Protein AF-A0A938KL10-F1 (afdb_monomer)

Structure (mmCIF, N/CA/C/O backbone):
data_AF-A0A938KL10-F1
#
_entry.id   AF-A0A938KL10-F1
#
loop_
_atom_site.group_PDB
_atom_site.id
_atom_site.type_symbol
_atom_site.label_atom_id
_atom_site.label_alt_id
_atom_site.label_comp_id
_atom_site.label_asym_id
_atom_site.label_entity_id
_atom_site.label_seq_id
_atom_site.pdbx_PDB_ins_code
_atom_site.Cartn_x
_atom_site.Cartn_y
_atom_site.Cartn_z
_atom_site.occupancy
_atom_site.B_iso_or_equiv
_atom_site.auth_seq_id
_atom_site.auth_comp_id
_atom_site.auth_asym_id
_atom_site.auth_atom_id
_atom_site.pdbx_PDB_model_num
ATOM 1 N N . MET A 1 1 ? -45.802 -63.416 85.167 1.00 43.47 1 MET A N 1
ATOM 2 C CA . MET A 1 1 ? -45.227 -63.939 83.904 1.00 43.47 1 MET A CA 1
ATOM 3 C C . MET A 1 1 ? -46.152 -63.474 82.789 1.00 43.47 1 MET A C 1
ATOM 5 O O . MET A 1 1 ? -47.327 -63.752 82.901 1.00 43.47 1 MET A O 1
ATOM 9 N N . HIS A 1 2 ? -45.787 -62.699 81.779 1.00 49.62 2 HIS A N 1
ATOM 10 C CA . HIS A 1 2 ? -44.492 -62.428 81.175 1.00 49.62 2 HIS A CA 1
ATOM 11 C C . HIS A 1 2 ? -44.527 -61.013 80.563 1.00 49.62 2 HIS A C 1
ATOM 13 O O . HIS A 1 2 ? -45.564 -60.567 80.080 1.00 49.62 2 HIS A O 1
ATOM 19 N N . LEU A 1 3 ? -43.387 -60.332 80.629 1.00 63.25 3 LEU A N 1
ATOM 20 C CA . LEU A 1 3 ? -43.075 -59.058 79.980 1.00 63.25 3 LEU A CA 1
ATOM 21 C C . LEU A 1 3 ? -42.880 -59.246 78.464 1.00 63.25 3 LEU A C 1
ATOM 23 O O . LEU A 1 3 ? -42.472 -60.334 78.055 1.00 63.25 3 LEU A O 1
ATOM 27 N N . SER A 1 4 ? -43.090 -58.162 77.702 1.00 51.94 4 SER A N 1
ATOM 28 C CA . SER A 1 4 ? -42.491 -57.777 76.397 1.00 51.94 4 SER A CA 1
ATOM 29 C C . SER A 1 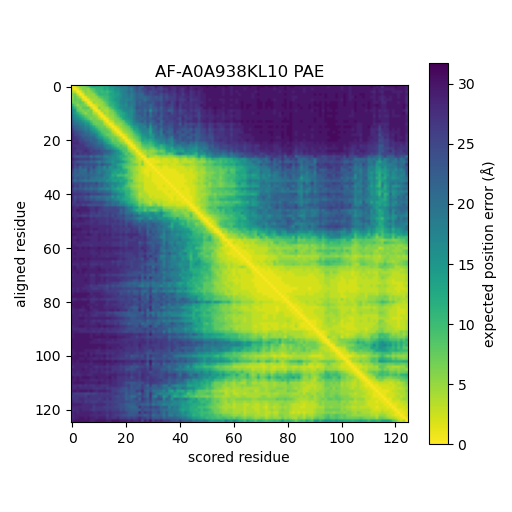4 ? -43.568 -57.253 75.449 1.00 51.94 4 SER A C 1
ATOM 31 O O . SER A 1 4 ? -44.638 -57.830 75.357 1.00 51.94 4 SER A O 1
ATOM 33 N N . SER A 1 5 ? -43.378 -56.217 74.644 1.00 58.19 5 SER A N 1
ATOM 34 C CA . SER A 1 5 ? -42.272 -55.289 74.435 1.00 58.19 5 SER A CA 1
ATOM 35 C C . SER A 1 5 ? -42.864 -54.168 73.584 1.00 58.19 5 SER A C 1
ATOM 37 O O . SER A 1 5 ? -43.534 -54.420 72.585 1.00 58.19 5 SER A O 1
ATOM 39 N N . SER A 1 6 ? -42.604 -52.934 73.984 1.00 67.00 6 SER A N 1
ATOM 40 C CA . SER A 1 6 ? -42.790 -51.720 73.198 1.00 67.00 6 SER A CA 1
ATOM 41 C C . SER A 1 6 ? -42.182 -51.854 71.798 1.00 67.00 6 SER A C 1
ATOM 43 O O . SER A 1 6 ? -40.989 -52.129 71.679 1.00 67.00 6 SER A O 1
ATOM 45 N N . PHE A 1 7 ? -42.966 -51.596 70.750 1.00 65.88 7 PHE A N 1
ATOM 46 C CA . PHE A 1 7 ? -42.429 -51.294 69.426 1.00 65.88 7 PHE A CA 1
ATOM 47 C C . PHE A 1 7 ? -42.886 -49.899 69.011 1.00 65.88 7 PHE A C 1
ATOM 49 O O . PHE A 1 7 ? -44.033 -49.657 68.636 1.00 65.88 7 PHE A O 1
ATOM 56 N N . THR A 1 8 ? -41.955 -48.966 69.165 1.00 72.06 8 THR A N 1
ATOM 57 C CA . THR A 1 8 ? -42.016 -47.597 68.687 1.00 72.06 8 THR A CA 1
ATOM 58 C C . THR A 1 8 ? -41.555 -47.579 67.232 1.00 72.06 8 THR A C 1
ATOM 60 O O . THR A 1 8 ? -40.484 -48.071 66.897 1.00 72.06 8 THR A O 1
ATOM 63 N N . ALA A 1 9 ? -42.341 -46.977 66.346 1.00 65.44 9 ALA A N 1
ATOM 64 C CA . ALA A 1 9 ? -41.861 -46.600 65.020 1.00 65.44 9 ALA A CA 1
ATOM 65 C C . ALA A 1 9 ? -42.518 -45.280 64.614 1.00 65.44 9 ALA A C 1
ATOM 67 O O . ALA A 1 9 ? -43.425 -45.214 63.785 1.00 65.44 9 ALA A O 1
ATOM 68 N N . ARG A 1 10 ? -42.062 -44.205 65.263 1.00 65.44 10 ARG A N 1
ATOM 69 C CA . ARG A 1 10 ? -42.354 -42.828 64.876 1.00 65.44 10 ARG A CA 1
ATOM 70 C C . ARG A 1 10 ? -41.565 -42.539 63.599 1.00 65.44 10 ARG A C 1
ATOM 72 O O . ARG A 1 10 ? -40.346 -42.400 63.627 1.00 65.44 10 ARG A O 1
ATOM 79 N N . LYS A 1 11 ? -42.255 -42.520 62.460 1.00 66.50 11 LYS A N 1
ATOM 80 C CA . LYS A 1 11 ? -41.675 -42.139 61.170 1.00 66.50 11 LYS A CA 1
ATOM 81 C C . LYS A 1 11 ? -41.620 -40.616 61.104 1.00 66.50 11 LYS A C 1
ATOM 83 O O . LYS A 1 11 ? -42.542 -39.974 60.608 1.00 66.50 11 LYS A O 1
ATOM 88 N N . ASP A 1 12 ? -40.544 -40.051 61.638 1.00 59.72 12 ASP A N 1
ATOM 89 C CA . ASP A 1 12 ? -40.250 -38.627 61.520 1.00 59.72 12 ASP A CA 1
ATOM 90 C C . ASP A 1 12 ? -39.911 -38.313 60.057 1.00 59.72 12 ASP A C 1
ATOM 92 O O . ASP A 1 12 ? -38.816 -38.567 59.552 1.00 59.72 12 ASP A O 1
ATOM 96 N N . GLY A 1 13 ? -40.907 -37.795 59.338 1.00 58.28 13 GLY A N 1
ATOM 97 C CA . GLY A 1 13 ? -40.749 -37.239 58.003 1.00 58.28 13 GLY A CA 1
ATOM 98 C C . GLY A 1 13 ? -39.915 -35.967 58.076 1.00 58.28 13 GLY A C 1
ATOM 99 O O . GLY A 1 13 ? -40.456 -34.871 58.202 1.00 58.28 13 GLY A O 1
ATOM 100 N N . ALA A 1 14 ? -38.593 -36.110 57.997 1.00 64.88 14 ALA A N 1
ATOM 101 C CA . ALA A 1 14 ? -37.675 -34.994 57.835 1.00 64.88 14 ALA A CA 1
ATOM 102 C C . ALA A 1 14 ? -37.979 -34.284 56.505 1.00 64.88 14 ALA A C 1
ATOM 104 O O . ALA A 1 14 ? -37.525 -34.680 55.429 1.00 64.88 14 ALA A O 1
ATOM 105 N N . GLY A 1 15 ? -38.798 -33.234 56.588 1.00 59.19 15 GLY A N 1
ATOM 106 C CA . GLY A 1 15 ? -39.113 -32.335 55.491 1.00 59.19 15 GLY A CA 1
ATOM 107 C C . GLY A 1 15 ? -37.828 -31.759 54.912 1.00 59.19 15 GLY A C 1
ATOM 108 O O . GLY A 1 15 ? -37.184 -30.889 55.499 1.00 59.19 15 GLY A O 1
ATOM 109 N N . ARG A 1 16 ? -37.446 -32.263 53.739 1.00 68.81 16 ARG A N 1
ATOM 110 C CA . ARG A 1 16 ? -36.323 -31.774 52.945 1.00 68.81 16 ARG A CA 1
ATOM 111 C C . ARG A 1 16 ? -36.644 -30.332 52.546 1.00 68.81 16 ARG A C 1
ATOM 113 O O . ARG A 1 16 ? -37.379 -30.106 51.588 1.00 68.81 16 ARG A O 1
ATOM 120 N N . ARG A 1 17 ? -36.140 -29.352 53.308 1.00 66.69 17 ARG A N 1
ATOM 121 C CA . ARG A 1 17 ? -36.265 -27.920 52.992 1.00 66.69 17 ARG A CA 1
ATOM 122 C C . ARG A 1 17 ? -35.663 -27.688 51.606 1.00 66.69 17 ARG A C 1
ATOM 124 O O . ARG A 1 17 ? -34.445 -27.590 51.459 1.00 66.69 17 ARG A O 1
ATOM 131 N N . ARG A 1 18 ? -36.507 -27.622 50.571 1.00 67.25 18 ARG A N 1
ATOM 132 C CA . ARG A 1 18 ? -36.115 -27.101 49.261 1.00 67.25 18 ARG A CA 1
ATOM 133 C C . ARG A 1 18 ? -35.705 -25.650 49.492 1.00 67.25 18 ARG A C 1
ATOM 135 O O . ARG A 1 18 ? -36.560 -24.797 49.697 1.00 67.25 18 ARG A O 1
ATOM 142 N N . ARG A 1 19 ? -34.399 -25.373 49.485 1.00 67.75 19 ARG A N 1
ATOM 143 C CA . ARG A 1 19 ? -33.895 -24.010 49.295 1.00 67.75 19 ARG A CA 1
ATOM 144 C C . ARG A 1 19 ? -34.416 -23.553 47.935 1.00 67.75 19 ARG A C 1
ATOM 146 O O . ARG A 1 19 ? -33.894 -23.975 46.904 1.00 67.75 19 ARG A O 1
ATOM 153 N N . SER A 1 20 ? -35.479 -22.756 47.933 1.00 62.12 20 SER A N 1
ATOM 154 C CA . SER A 1 20 ? -35.897 -22.007 46.757 1.00 62.12 20 SER A CA 1
ATOM 155 C C . SER A 1 20 ? -34.709 -21.144 46.354 1.00 62.12 20 SER A C 1
ATOM 157 O O . SER A 1 20 ? -34.304 -20.250 47.097 1.00 62.12 20 SER A O 1
ATOM 159 N N . ARG A 1 21 ? -34.099 -21.453 45.210 1.00 67.56 21 ARG A N 1
ATOM 160 C CA . ARG A 1 21 ? -33.152 -20.540 44.579 1.00 67.56 21 ARG A CA 1
ATOM 161 C C . ARG A 1 21 ? -33.952 -19.279 44.281 1.00 67.56 21 ARG A C 1
ATOM 163 O O . ARG A 1 21 ? -34.886 -19.323 43.486 1.00 67.56 21 ARG A O 1
ATOM 170 N N . LEU A 1 22 ? -33.658 -18.202 45.001 1.00 63.62 22 LEU A N 1
ATOM 171 C CA . LEU A 1 22 ? -34.198 -16.889 44.695 1.00 63.62 22 LEU A CA 1
ATOM 172 C C . LEU A 1 22 ? -33.657 -16.531 43.314 1.00 63.62 22 LEU A C 1
ATOM 174 O O . LEU A 1 22 ? -32.479 -16.209 43.172 1.00 63.62 22 LEU A O 1
ATOM 178 N N . HIS A 1 23 ? -34.497 -16.650 42.290 1.00 63.75 23 HIS A N 1
ATOM 179 C CA . HIS A 1 23 ? -34.225 -16.019 41.012 1.00 63.75 23 HIS A CA 1
ATOM 180 C C . HIS A 1 23 ? -34.298 -14.512 41.265 1.00 63.75 23 HIS A C 1
ATOM 182 O O . HIS A 1 23 ? -35.378 -13.929 41.319 1.00 63.75 23 HIS A O 1
ATOM 188 N N . ARG A 1 24 ? -33.141 -13.8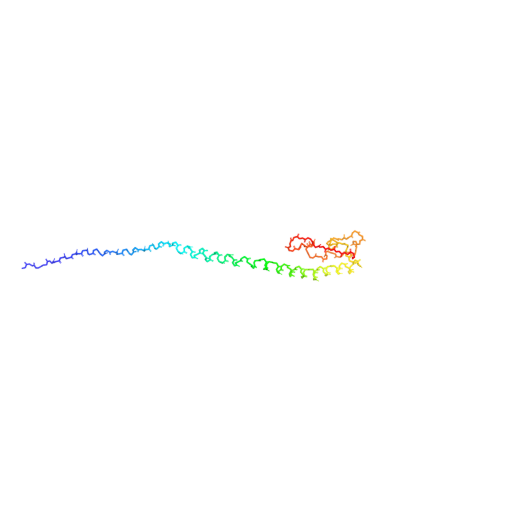99 41.524 1.00 70.69 24 ARG A N 1
ATOM 189 C CA . ARG A 1 24 ? -32.986 -12.447 41.485 1.00 70.69 24 ARG A CA 1
ATOM 190 C C . ARG A 1 24 ? -33.238 -12.038 40.035 1.00 70.69 24 ARG A C 1
ATOM 192 O O . ARG A 1 24 ? -32.437 -12.354 39.164 1.00 70.69 24 ARG A O 1
ATOM 199 N N . GLY A 1 25 ? -34.398 -11.440 39.778 1.00 72.75 25 GLY A N 1
ATOM 200 C CA . GLY A 1 25 ? -34.688 -10.811 38.495 1.00 72.75 25 GLY A CA 1
ATOM 201 C C . GLY A 1 25 ? -33.730 -9.646 38.256 1.00 72.75 25 GLY A C 1
ATOM 202 O O . GLY A 1 25 ? -33.325 -8.975 39.206 1.00 72.75 25 GLY A O 1
ATOM 203 N N . PHE A 1 26 ? -33.370 -9.438 36.991 1.00 74.38 26 PHE A N 1
ATOM 204 C CA . PHE A 1 26 ? -32.573 -8.298 36.550 1.00 74.38 26 PHE A CA 1
ATOM 205 C C . PHE A 1 26 ? -33.235 -6.989 36.979 1.00 74.38 26 PHE A C 1
ATOM 207 O O . PHE A 1 26 ? -34.441 -6.801 36.801 1.00 74.38 26 PHE A O 1
ATOM 214 N N . THR A 1 27 ? -32.445 -6.078 37.541 1.00 88.75 27 THR A N 1
ATOM 215 C CA . THR A 1 27 ? -32.927 -4.729 37.848 1.00 88.75 27 THR A CA 1
ATOM 216 C C . THR A 1 27 ? -32.792 -3.835 36.614 1.00 88.75 27 THR A C 1
ATOM 218 O O . THR A 1 27 ? -31.870 -3.999 35.816 1.00 88.75 27 THR A O 1
ATOM 221 N N . LEU A 1 28 ? -33.690 -2.856 36.449 1.00 90.88 28 LEU A N 1
ATOM 222 C CA . LEU A 1 28 ? -33.594 -1.867 35.361 1.00 90.88 28 LEU A CA 1
ATOM 223 C C . LEU A 1 28 ? -32.267 -1.097 35.402 1.00 90.88 28 LEU A C 1
ATOM 225 O O . LEU A 1 28 ? -31.701 -0.769 34.364 1.00 90.88 28 LEU A O 1
ATOM 229 N N . LEU A 1 29 ? -31.760 -0.849 36.612 1.00 92.00 29 LEU A N 1
ATOM 230 C CA . LEU A 1 29 ? -30.495 -0.161 36.847 1.00 92.00 29 LEU A CA 1
ATOM 231 C C . LEU A 1 29 ? -29.308 -0.945 36.267 1.00 92.00 29 LEU A C 1
ATOM 233 O O . LEU A 1 29 ? -28.387 -0.352 35.718 1.00 92.00 29 LEU A O 1
ATOM 237 N N . GLU A 1 30 ? -29.354 -2.273 36.323 1.00 89.69 30 GLU A N 1
ATOM 238 C CA . GLU A 1 30 ? -28.303 -3.153 35.806 1.00 89.69 30 GLU A CA 1
ATOM 239 C C . GLU A 1 30 ? -28.197 -3.063 34.280 1.00 89.69 30 GLU A C 1
ATOM 241 O O . GLU 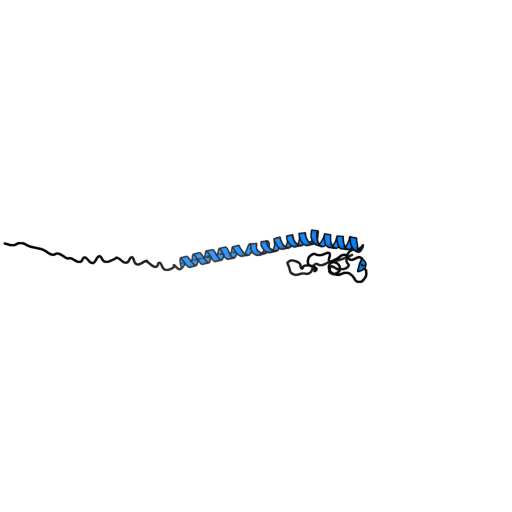A 1 30 ? -27.103 -2.924 33.740 1.00 89.69 30 GLU A O 1
ATOM 246 N N . ILE A 1 31 ? -29.337 -3.017 33.585 1.00 92.75 31 ILE A N 1
ATOM 247 C CA . ILE A 1 31 ? -29.369 -2.796 32.134 1.00 92.75 31 ILE A CA 1
ATOM 248 C C . ILE A 1 31 ? -28.974 -1.353 31.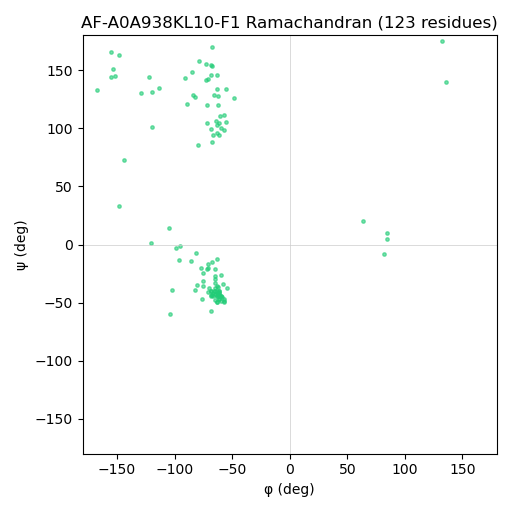781 1.00 92.75 31 ILE A C 1
ATOM 250 O O . ILE A 1 31 ? -28.253 -1.145 30.808 1.00 92.75 31 ILE A O 1
ATOM 254 N N . LEU A 1 32 ? -29.369 -0.359 32.585 1.00 94.62 32 LEU A N 1
ATOM 255 C CA . LEU A 1 32 ? -28.983 1.042 32.382 1.00 94.62 32 LEU A CA 1
ATOM 256 C C . LEU A 1 32 ? -27.456 1.220 32.422 1.00 94.62 32 LEU A C 1
ATOM 2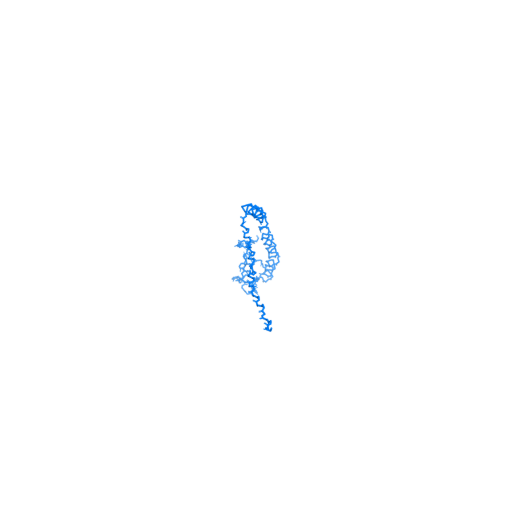58 O O . LEU A 1 32 ? -26.881 1.837 31.526 1.00 94.62 32 LEU A O 1
ATOM 262 N N . VAL A 1 33 ? -26.798 0.657 33.440 1.00 95.00 33 VAL A N 1
ATOM 263 C CA . VAL A 1 33 ? -25.338 0.737 33.589 1.00 95.00 33 VAL A CA 1
ATOM 264 C C . VAL A 1 33 ? -24.631 0.002 32.449 1.00 95.00 33 VAL A C 1
ATOM 266 O O . VAL A 1 33 ? -23.661 0.522 31.903 1.00 95.00 33 VAL A O 1
ATOM 269 N N . VAL A 1 34 ? -25.135 -1.162 32.028 1.00 95.44 34 VAL A N 1
ATOM 270 C CA . VAL A 1 34 ? -24.574 -1.906 30.888 1.00 95.44 34 VAL A CA 1
ATOM 271 C C . VAL A 1 34 ? -24.658 -1.093 29.594 1.00 95.44 34 VAL A C 1
ATOM 273 O O . VAL A 1 34 ? -23.657 -0.970 28.890 1.00 95.44 34 VAL A O 1
ATOM 276 N N . LEU A 1 35 ? -25.811 -0.486 29.296 1.00 95.56 35 LEU A N 1
ATOM 277 C CA . LEU A 1 35 ? -25.978 0.350 28.103 1.00 95.56 35 LEU A CA 1
ATOM 278 C C . LEU A 1 35 ? -25.099 1.606 28.149 1.00 95.56 35 LEU A C 1
ATOM 280 O O . LEU A 1 35 ? -24.534 1.985 27.124 1.00 95.56 35 LEU A O 1
ATOM 284 N N . ALA A 1 36 ? -24.926 2.212 29.326 1.00 96.19 36 ALA A N 1
ATOM 285 C CA . ALA A 1 36 ? -24.024 3.347 29.506 1.00 96.19 36 ALA A CA 1
ATOM 286 C C . ALA A 1 36 ? -22.558 2.969 29.216 1.00 96.19 36 ALA A C 1
ATOM 288 O O . ALA A 1 36 ? -21.869 3.693 28.496 1.00 96.19 36 ALA A O 1
ATOM 289 N N . ILE A 1 37 ? -22.092 1.816 29.716 1.00 96.00 37 ILE A N 1
ATOM 290 C CA . ILE A 1 37 ? -20.728 1.322 29.460 1.00 96.00 37 ILE A CA 1
ATOM 291 C C . ILE A 1 37 ? -20.549 0.970 27.978 1.00 96.00 37 ILE A C 1
ATOM 293 O O . ILE A 1 37 ? -19.548 1.362 27.381 1.00 96.00 37 ILE A O 1
ATOM 297 N N . ILE A 1 38 ? -21.516 0.283 27.359 1.00 95.56 38 ILE A N 1
ATOM 298 C CA . ILE A 1 38 ? -21.461 -0.052 25.926 1.00 95.56 38 ILE A CA 1
ATOM 299 C C . ILE A 1 38 ? -21.427 1.222 25.074 1.00 95.56 38 ILE A C 1
ATOM 301 O O . ILE A 1 38 ? -20.611 1.301 24.161 1.00 95.56 38 ILE A O 1
ATOM 305 N N . GLY A 1 39 ? -22.249 2.231 25.380 1.00 94.88 39 GLY A N 1
ATOM 306 C CA . GLY A 1 39 ? -22.256 3.508 24.659 1.00 94.88 39 GLY A CA 1
ATOM 307 C C . GLY A 1 39 ? -20.923 4.253 24.754 1.00 94.88 39 GLY A C 1
ATOM 308 O O . GLY A 1 39 ? -20.419 4.748 23.745 1.00 94.88 39 GLY A O 1
ATOM 309 N N . LEU A 1 40 ? -20.308 4.268 25.942 1.00 94.12 40 LEU A N 1
ATOM 310 C CA . LEU A 1 40 ? -18.982 4.853 26.149 1.00 94.12 40 LEU A CA 1
ATOM 311 C C . LEU A 1 40 ? -17.903 4.113 25.343 1.00 94.12 40 LEU A C 1
ATOM 313 O O . LEU A 1 40 ? -17.121 4.743 24.631 1.00 94.12 40 LEU A O 1
ATOM 317 N N . LEU A 1 41 ? -17.868 2.780 25.429 1.00 93.81 41 LEU A N 1
ATOM 318 C CA . LEU A 1 41 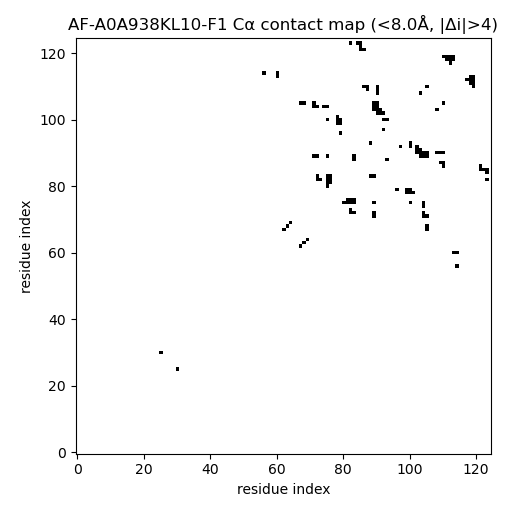? -16.884 1.961 24.717 1.00 93.81 41 LEU A CA 1
ATOM 319 C C . LEU A 1 41 ? -17.062 2.046 23.199 1.00 93.81 41 LEU A C 1
ATOM 321 O O . LEU A 1 41 ? -16.074 2.197 22.484 1.00 93.81 41 LEU A O 1
ATOM 325 N N . ALA A 1 42 ? -18.302 2.003 22.709 1.00 90.06 42 ALA A N 1
ATOM 326 C CA . ALA A 1 42 ? -18.613 2.148 21.290 1.00 90.06 42 ALA A CA 1
ATOM 327 C C . ALA A 1 42 ? -18.162 3.515 20.751 1.00 90.06 42 ALA A 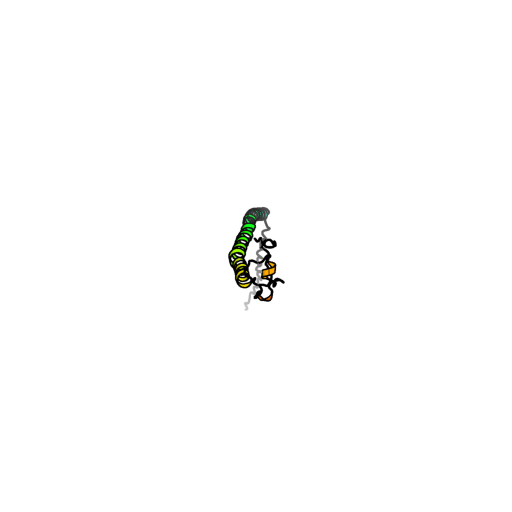C 1
ATOM 329 O O . ALA A 1 42 ? -17.582 3.576 19.668 1.00 90.06 42 ALA A O 1
ATOM 330 N N . GLY A 1 43 ? -18.347 4.592 21.525 1.00 88.88 43 GLY A N 1
ATOM 331 C CA . GLY A 1 43 ? -17.859 5.926 21.167 1.00 88.88 43 GLY A CA 1
ATOM 332 C C . GLY A 1 43 ? -16.331 6.010 21.056 1.00 88.88 43 GLY A C 1
ATOM 333 O O . GLY A 1 43 ? -15.815 6.683 20.166 1.00 88.88 43 GLY A O 1
ATOM 334 N N . LEU A 1 44 ? -15.594 5.296 21.912 1.00 87.69 44 LEU A N 1
ATOM 335 C CA . LEU A 1 44 ? -14.125 5.283 21.888 1.00 87.69 44 LEU A CA 1
ATOM 336 C C . LEU A 1 44 ? -13.547 4.345 20.813 1.00 87.69 44 LEU A C 1
ATOM 338 O O . LEU A 1 44 ? -12.520 4.665 20.207 1.00 87.69 44 LEU A O 1
ATOM 342 N N . ALA A 1 45 ? -14.202 3.212 20.549 1.00 83.19 45 ALA A N 1
ATOM 343 C CA . ALA A 1 45 ? -13.700 2.149 19.673 1.00 83.19 45 ALA A CA 1
ATOM 344 C C . ALA A 1 45 ? -13.551 2.562 18.196 1.00 83.19 45 ALA A C 1
ATOM 346 O O . ALA A 1 45 ? -12.693 2.027 17.498 1.00 83.19 45 ALA A O 1
ATOM 347 N N . ILE A 1 46 ? -14.338 3.531 17.720 1.00 76.69 46 ILE A N 1
ATOM 348 C CA . ILE A 1 46 ? -14.357 3.942 16.303 1.00 76.69 46 ILE A CA 1
ATOM 349 C C . ILE A 1 46 ? -13.125 4.787 15.924 1.00 76.69 46 ILE A C 1
ATOM 351 O O . ILE A 1 46 ? -12.705 4.805 14.773 1.00 76.69 46 ILE A O 1
ATOM 355 N N . THR A 1 47 ? -12.483 5.455 16.883 1.00 73.88 47 THR A N 1
ATOM 356 C CA . THR A 1 47 ? -11.501 6.521 16.593 1.00 73.88 47 THR A CA 1
ATOM 357 C C . THR A 1 47 ? -10.164 6.062 15.995 1.00 73.88 47 THR A C 1
ATOM 359 O O . THR A 1 47 ? -9.426 6.885 15.453 1.00 73.88 47 THR A O 1
ATOM 362 N N . ASN A 1 48 ? -9.828 4.770 16.082 1.00 65.38 48 ASN A N 1
ATOM 363 C CA . ASN A 1 48 ? -8.505 4.259 15.694 1.00 65.38 48 ASN A CA 1
ATOM 364 C C . ASN A 1 48 ? -8.533 3.201 14.587 1.00 65.38 48 ASN A C 1
ATOM 366 O O . ASN A 1 48 ? -7.472 2.718 14.193 1.00 65.38 48 ASN A O 1
ATOM 370 N N . VAL A 1 49 ? -9.708 2.853 14.064 1.00 63.66 49 VAL A N 1
ATOM 371 C CA . VAL A 1 49 ? -9.830 1.805 13.043 1.00 63.66 49 VAL A CA 1
ATOM 372 C C . VAL A 1 49 ? -9.185 2.268 11.729 1.00 63.66 49 VAL A C 1
ATOM 374 O O . VAL A 1 49 ? -8.355 1.560 11.165 1.00 63.66 49 VAL A O 1
ATOM 377 N N . ASP A 1 50 ? -9.432 3.516 11.322 1.00 60.22 50 ASP A N 1
ATOM 378 C CA . ASP A 1 50 ? -8.923 4.076 10.060 1.00 60.22 50 ASP A CA 1
ATOM 379 C C . ASP A 1 50 ? -7.392 4.203 10.019 1.00 60.22 50 ASP A C 1
ATOM 381 O O . ASP A 1 50 ? -6.769 4.029 8.974 1.00 60.22 50 ASP A O 1
ATOM 385 N N . LYS A 1 51 ? -6.753 4.470 11.165 1.00 58.16 51 LYS A N 1
ATOM 386 C CA . LYS A 1 51 ? -5.292 4.649 11.254 1.00 58.16 51 LYS A CA 1
ATOM 387 C C . LYS A 1 51 ? -4.529 3.329 11.164 1.00 58.16 51 LYS A C 1
ATOM 389 O O . LYS A 1 51 ? -3.410 3.314 10.653 1.00 58.16 51 LYS A O 1
ATOM 394 N N . ILE A 1 52 ? -5.128 2.238 11.644 1.00 58.69 52 ILE A N 1
ATOM 395 C CA . ILE A 1 52 ? -4.529 0.898 11.599 1.00 58.69 52 ILE A CA 1
ATOM 396 C C . ILE A 1 52 ? -4.510 0.376 10.159 1.00 58.69 52 ILE A C 1
ATOM 398 O O . ILE A 1 52 ? -3.495 -0.164 9.723 1.00 58.69 52 ILE A O 1
ATOM 402 N N . PHE A 1 53 ? -5.585 0.596 9.398 1.00 60.06 53 PHE A N 1
ATOM 403 C CA . PHE A 1 53 ? -5.616 0.233 7.981 1.00 60.06 53 PHE A CA 1
ATOM 404 C C . PHE A 1 53 ? -4.812 1.222 7.120 1.00 60.06 53 PHE A C 1
ATOM 406 O O . PHE A 1 53 ? -3.952 0.790 6.356 1.00 60.06 53 PHE A O 1
ATOM 413 N N . GLY A 1 54 ? -4.985 2.535 7.306 1.00 59.50 54 GLY A N 1
ATOM 414 C CA . GLY A 1 54 ? -4.339 3.558 6.473 1.00 59.50 54 GLY A CA 1
ATOM 415 C C . GLY A 1 54 ? -2.812 3.622 6.595 1.00 59.50 54 GLY A C 1
ATOM 416 O O . GLY A 1 54 ? -2.112 3.777 5.595 1.00 59.50 54 GLY A O 1
ATOM 417 N N . GLY A 1 55 ? -2.262 3.472 7.805 1.00 61.22 55 GLY A N 1
ATOM 418 C CA . GLY A 1 55 ? -0.812 3.561 8.024 1.00 61.22 55 GLY A CA 1
ATOM 419 C C . GLY A 1 55 ? -0.029 2.397 7.409 1.00 61.22 55 GLY A C 1
ATOM 420 O O . GLY A 1 55 ? 1.031 2.604 6.814 1.00 61.22 55 GLY A O 1
ATOM 421 N N . ALA A 1 56 ? -0.566 1.178 7.506 1.00 61.88 56 ALA A N 1
ATOM 422 C CA . ALA A 1 56 ? 0.054 -0.013 6.926 1.00 61.88 56 ALA A CA 1
ATOM 423 C C . ALA A 1 56 ? 0.021 0.020 5.389 1.00 61.88 56 ALA A C 1
ATOM 425 O O . ALA A 1 56 ? 1.023 -0.289 4.744 1.00 61.88 56 ALA A O 1
ATOM 426 N N . GLN A 1 57 ? -1.093 0.475 4.807 1.00 70.06 57 GLN A N 1
ATOM 427 C CA . GLN A 1 57 ? -1.269 0.609 3.358 1.00 70.06 57 GLN A CA 1
ATOM 428 C C . GLN A 1 57 ? -0.226 1.547 2.733 1.00 70.06 57 GLN A C 1
ATOM 430 O O . GLN A 1 57 ? 0.409 1.191 1.738 1.00 70.06 57 GLN A O 1
ATOM 435 N N . VAL A 1 58 ? 0.021 2.711 3.349 1.00 75.06 58 VAL A N 1
ATOM 436 C CA . VAL A 1 58 ? 1.030 3.672 2.867 1.00 75.06 58 VAL A CA 1
ATOM 437 C C . VAL A 1 58 ? 2.438 3.071 2.901 1.00 75.06 58 VAL A C 1
ATOM 439 O O . VAL A 1 58 ? 3.207 3.253 1.955 1.00 75.06 58 VAL A O 1
ATOM 442 N N . GLY A 1 59 ? 2.784 2.340 3.965 1.00 75.06 59 GLY A N 1
ATOM 443 C CA . GLY A 1 59 ? 4.086 1.679 4.087 1.00 75.06 59 GLY A CA 1
ATOM 444 C C . GLY A 1 59 ? 4.319 0.641 2.989 1.00 75.06 59 GLY A C 1
ATOM 445 O O . GLY A 1 59 ? 5.355 0.669 2.323 1.00 75.06 59 GLY A O 1
ATOM 446 N N . THR A 1 60 ? 3.330 -0.221 2.741 1.00 76.00 60 THR A N 1
ATOM 447 C CA . THR A 1 60 ? 3.390 -1.236 1.680 1.00 76.00 60 THR A CA 1
ATOM 448 C C . THR A 1 60 ? 3.568 -0.608 0.298 1.00 76.00 60 THR A C 1
ATOM 450 O O . THR A 1 60 ? 4.423 -1.056 -0.466 1.00 76.00 60 THR A O 1
ATOM 453 N N . VAL A 1 61 ? 2.834 0.467 -0.011 1.00 81.25 61 VAL A N 1
ATOM 454 C CA . VAL A 1 61 ? 2.977 1.185 -1.290 1.00 81.25 61 VAL A CA 1
ATOM 455 C C . VAL A 1 61 ? 4.362 1.793 -1.438 1.00 81.25 61 VAL A C 1
ATOM 457 O O . VAL A 1 61 ? 4.966 1.681 -2.502 1.00 81.25 61 VAL A O 1
ATOM 460 N N . GLN A 1 62 ? 4.890 2.425 -0.387 1.00 80.38 62 GLN A N 1
ATOM 461 C CA . GLN A 1 62 ? 6.216 3.033 -0.460 1.00 80.38 62 GLN A CA 1
ATOM 462 C C . GLN A 1 62 ? 7.306 2.004 -0.747 1.00 80.38 62 GLN A C 1
ATOM 464 O O . GLN A 1 62 ? 8.179 2.279 -1.569 1.00 80.38 62 GLN A O 1
ATOM 469 N N . ILE A 1 63 ? 7.255 0.844 -0.090 1.00 81.81 63 ILE A N 1
ATOM 470 C CA . ILE A 1 63 ? 8.206 -0.249 -0.322 1.00 81.81 63 ILE A CA 1
ATOM 471 C C . ILE A 1 63 ? 8.068 -0.752 -1.761 1.00 81.81 63 ILE A C 1
ATOM 473 O O . ILE A 1 63 ? 9.053 -0.800 -2.495 1.00 81.81 63 ILE A O 1
ATOM 477 N N . PHE A 1 64 ? 6.840 -1.028 -2.204 1.00 83.38 64 PHE A N 1
ATOM 478 C CA . PHE A 1 64 ? 6.577 -1.501 -3.561 1.00 83.38 64 PHE A CA 1
ATOM 479 C C . PHE A 1 64 ? 7.109 -0.536 -4.637 1.00 83.38 64 PHE A C 1
ATOM 481 O O . PHE A 1 64 ? 7.847 -0.944 -5.536 1.00 83.38 64 PHE A O 1
ATOM 488 N N . VAL A 1 65 ? 6.800 0.759 -4.522 1.00 83.62 65 VAL A N 1
ATOM 489 C CA . VAL A 1 65 ? 7.227 1.779 -5.493 1.00 83.62 65 VAL A CA 1
ATOM 490 C C . VAL A 1 65 ? 8.745 1.994 -5.462 1.00 83.62 65 VAL A C 1
ATOM 492 O O . VAL A 1 65 ? 9.378 2.101 -6.513 1.00 83.62 65 VAL A O 1
ATOM 495 N N . LYS A 1 66 ? 9.359 2.066 -4.275 1.00 80.31 66 LYS A N 1
ATOM 496 C CA . LYS A 1 66 ? 10.796 2.368 -4.154 1.00 80.31 66 LYS A CA 1
ATOM 497 C C . LYS A 1 66 ? 11.690 1.192 -4.520 1.00 80.31 66 LYS A C 1
ATOM 499 O O . LYS A 1 66 ? 12.772 1.423 -5.061 1.00 80.31 66 LYS A O 1
ATOM 504 N N . GLU A 1 67 ? 11.272 -0.029 -4.207 1.00 81.94 67 GLU A N 1
ATOM 505 C CA . GLU A 1 67 ? 12.121 -1.213 -4.333 1.00 81.94 67 GLU A CA 1
ATOM 506 C C . GLU A 1 67 ? 11.743 -2.042 -5.557 1.00 81.94 67 GLU A C 1
ATOM 508 O O . GLU A 1 67 ? 12.561 -2.194 -6.466 1.00 81.94 67 GLU A O 1
ATOM 513 N N . SER A 1 68 ? 10.498 -2.519 -5.627 1.00 83.56 68 SER A N 1
ATOM 514 C CA . SER A 1 68 ? 10.049 -3.403 -6.708 1.00 83.56 68 SER A CA 1
ATOM 515 C C . SER A 1 68 ? 9.994 -2.657 -8.043 1.00 83.56 68 SER A C 1
ATOM 517 O O . SER A 1 68 ? 10.738 -2.987 -8.966 1.00 83.56 68 SER A O 1
ATOM 519 N N . MET A 1 69 ? 9.224 -1.564 -8.117 1.00 87.56 69 MET A N 1
ATOM 520 C CA . MET A 1 69 ? 9.030 -0.823 -9.371 1.00 87.56 69 MET A CA 1
ATOM 521 C C . MET A 1 69 ? 10.329 -0.223 -9.909 1.00 87.56 69 MET A C 1
ATOM 523 O O . MET A 1 69 ? 10.610 -0.311 -11.105 1.00 87.56 69 MET A O 1
ATOM 527 N N . LYS A 1 70 ? 11.161 0.354 -9.036 1.00 87.94 70 LYS A N 1
ATOM 528 C CA . LYS A 1 70 ? 12.467 0.896 -9.433 1.00 87.94 70 LYS A CA 1
ATOM 529 C C . LYS A 1 70 ? 13.364 -0.182 -10.039 1.00 87.94 70 LYS A C 1
ATOM 531 O O . LYS A 1 70 ? 14.012 0.071 -11.058 1.00 87.94 70 LYS A O 1
ATOM 536 N N . THR A 1 71 ? 13.407 -1.363 -9.427 1.00 89.62 71 THR A N 1
ATOM 537 C CA . THR A 1 71 ? 14.218 -2.485 -9.911 1.00 89.62 71 THR A CA 1
ATOM 538 C C . THR A 1 71 ? 13.711 -2.965 -11.266 1.00 89.62 71 THR A C 1
ATOM 540 O O . THR A 1 71 ? 14.500 -3.046 -12.205 1.00 89.62 71 THR A O 1
ATOM 543 N N . SER A 1 72 ? 12.400 -3.168 -11.417 1.00 89.50 72 SER A N 1
ATOM 544 C CA . SER A 1 72 ? 11.773 -3.567 -12.684 1.00 89.50 72 SER A CA 1
ATOM 545 C C . SER A 1 72 ? 12.066 -2.586 -13.823 1.00 89.50 72 SER A C 1
ATOM 547 O O . SER A 1 72 ? 12.510 -2.992 -14.899 1.00 89.50 72 SER A O 1
ATOM 549 N N . LEU A 1 73 ? 11.880 -1.284 -13.576 1.00 91.06 73 LEU A N 1
ATOM 550 C CA . LEU A 1 73 ? 12.152 -0.221 -14.551 1.00 91.06 73 LEU A CA 1
ATOM 551 C C . LEU A 1 73 ? 13.636 -0.162 -14.935 1.00 91.06 73 LEU A C 1
ATOM 553 O O . LEU A 1 73 ? 13.973 0.029 -16.105 1.00 91.06 73 LEU A O 1
ATOM 557 N N . THR A 1 74 ? 14.528 -0.344 -13.961 1.00 90.56 74 THR A N 1
ATOM 558 C CA . THR A 1 74 ? 15.978 -0.341 -14.196 1.00 90.56 74 THR A CA 1
ATOM 559 C C . THR A 1 74 ? 16.405 -1.556 -15.017 1.00 90.56 74 THR A C 1
ATOM 561 O O . THR A 1 74 ? 17.155 -1.399 -15.978 1.00 90.56 74 THR A O 1
ATOM 564 N N . SER A 1 75 ? 15.895 -2.749 -14.704 1.00 90.69 75 SER A N 1
ATOM 565 C CA . SER A 1 75 ? 16.174 -3.968 -15.473 1.00 90.69 75 SER A CA 1
ATOM 566 C C . SER A 1 75 ? 15.669 -3.867 -16.911 1.00 90.69 75 SER A C 1
ATOM 568 O O . SER A 1 75 ? 16.407 -4.202 -17.839 1.00 90.69 75 SER A O 1
ATOM 570 N N . TYR A 1 76 ? 14.463 -3.324 -17.120 1.00 91.00 76 TYR A N 1
ATOM 571 C CA . TYR A 1 76 ? 13.964 -3.039 -18.466 1.00 91.00 76 TYR A CA 1
ATOM 572 C C . TYR A 1 76 ? 14.923 -2.112 -19.220 1.00 91.00 76 TYR A C 1
ATOM 574 O O . TYR A 1 76 ? 15.304 -2.408 -20.352 1.00 91.00 76 TYR A O 1
ATOM 582 N N . ARG A 1 77 ? 15.385 -1.030 -18.581 1.00 90.44 77 ARG A N 1
ATOM 583 C CA . ARG A 1 77 ? 16.340 -0.093 -19.188 1.00 90.44 77 ARG A CA 1
ATOM 584 C C . ARG A 1 77 ? 17.672 -0.749 -19.543 1.00 90.44 77 ARG A C 1
ATOM 586 O O . ARG A 1 77 ? 18.218 -0.442 -20.600 1.00 90.44 77 ARG A O 1
ATOM 593 N N . ILE A 1 78 ? 18.191 -1.641 -18.702 1.00 91.00 78 ILE A N 1
ATOM 594 C CA . ILE A 1 78 ? 19.445 -2.364 -18.971 1.00 91.00 78 ILE A CA 1
ATOM 595 C C . ILE A 1 78 ? 19.317 -3.213 -20.242 1.00 91.00 78 ILE A C 1
ATOM 597 O O . ILE A 1 78 ? 20.228 -3.216 -21.068 1.00 91.00 78 ILE A O 1
ATOM 601 N N . HIS A 1 79 ? 18.187 -3.891 -20.436 1.00 89.00 79 HIS A N 1
ATOM 602 C CA . HIS A 1 79 ? 17.985 -4.766 -21.592 1.00 89.00 79 HIS A CA 1
ATOM 603 C C . HIS A 1 79 ? 17.559 -4.012 -22.864 1.00 89.00 79 HIS A C 1
ATOM 605 O O . HIS A 1 79 ? 18.025 -4.305 -23.966 1.00 89.00 79 HIS A O 1
ATOM 611 N N . MET A 1 80 ? 16.693 -3.008 -22.725 1.00 88.94 80 MET A N 1
ATOM 612 C CA . MET A 1 80 ? 16.051 -2.315 -23.852 1.00 88.94 80 MET A CA 1
ATOM 613 C C . MET A 1 80 ? 16.770 -1.023 -24.263 1.00 88.94 80 MET A C 1
ATOM 615 O O . MET A 1 80 ? 16.510 -0.480 -25.350 1.00 88.94 80 MET A O 1
ATOM 619 N N . GLY A 1 81 ? 17.688 -0.550 -23.414 1.00 88.38 81 GLY A N 1
ATOM 620 C CA . GLY A 1 81 ? 18.477 0.674 -23.566 1.00 88.38 81 GLY A CA 1
ATOM 621 C C . GLY A 1 81 ? 17.756 1.956 -23.141 1.00 88.38 81 GLY A C 1
ATOM 622 O O . GLY A 1 81 ? 18.386 3.007 -23.090 1.00 88.38 81 GLY A O 1
ATOM 623 N N . ASP A 1 82 ? 16.462 1.881 -22.835 1.00 89.25 82 ASP A N 1
ATOM 624 C CA . ASP A 1 82 ? 15.624 3.023 -22.468 1.00 89.25 82 ASP A CA 1
ATOM 625 C C . ASP A 1 82 ? 14.528 2.593 -21.486 1.00 89.25 82 ASP A C 1
ATOM 627 O O . ASP A 1 82 ? 14.253 1.397 -21.361 1.00 89.25 82 ASP A O 1
ATOM 631 N N . TYR A 1 83 ? 13.914 3.546 -20.790 1.00 90.12 83 TYR A N 1
ATOM 632 C CA . TYR A 1 83 ? 12.763 3.269 -19.936 1.00 90.12 83 TYR A CA 1
ATOM 633 C C . TYR A 1 83 ? 11.540 2.852 -20.763 1.00 90.12 83 TYR A C 1
ATOM 635 O O . TYR A 1 83 ? 11.435 3.178 -21.951 1.00 90.12 83 TYR A O 1
ATOM 643 N N . PRO A 1 84 ? 10.625 2.069 -20.171 1.00 88.75 84 PRO A N 1
ATOM 644 C CA . PRO A 1 84 ? 9.431 1.664 -20.885 1.00 88.75 84 PRO A CA 1
ATOM 645 C C . PRO A 1 84 ? 8.515 2.876 -21.121 1.00 88.75 84 PRO A C 1
ATOM 6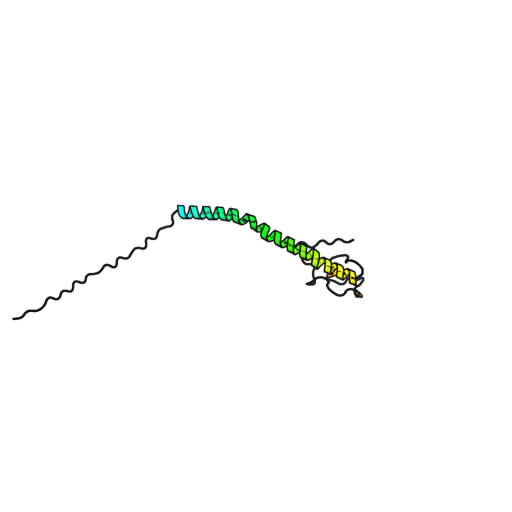47 O O . PRO A 1 84 ? 8.436 3.745 -20.265 1.00 88.75 84 PRO A O 1
ATOM 650 N N . PRO A 1 85 ? 7.784 2.948 -22.245 1.00 87.19 85 PRO A N 1
ATOM 651 C CA . PRO A 1 85 ? 6.832 4.035 -22.492 1.00 87.19 85 PRO A CA 1
ATOM 652 C C . PRO A 1 85 ? 5.585 3.946 -21.596 1.00 87.19 85 PRO A C 1
ATOM 654 O O . PRO A 1 85 ? 4.864 4.925 -21.438 1.00 87.19 85 PRO A O 1
ATOM 657 N N . ASN A 1 86 ? 5.307 2.763 -21.048 1.00 88.69 86 ASN A N 1
ATOM 658 C CA . ASN A 1 86 ? 4.165 2.464 -20.195 1.00 88.69 86 ASN A CA 1
ATOM 659 C C . ASN A 1 86 ? 4.476 1.255 -19.293 1.00 88.69 86 ASN A C 1
ATOM 661 O O . ASN A 1 86 ? 5.450 0.535 -19.524 1.00 88.69 86 ASN A O 1
ATOM 665 N N . LEU A 1 87 ? 3.680 1.018 -18.249 1.00 88.44 87 LEU A N 1
ATOM 666 C CA . LEU A 1 87 ? 3.952 -0.088 -17.322 1.00 88.44 87 LEU A CA 1
ATOM 667 C C . LEU A 1 87 ? 3.669 -1.463 -17.948 1.00 88.44 87 LEU A C 1
ATOM 669 O O . LEU A 1 87 ? 4.236 -2.465 -17.514 1.00 88.44 87 LEU A O 1
ATOM 673 N N . GLU A 1 88 ? 2.859 -1.527 -19.002 1.00 87.62 88 GLU A N 1
ATOM 674 C CA . GLU A 1 88 ? 2.538 -2.756 -19.731 1.00 87.62 88 GLU A CA 1
ATOM 675 C C . GLU A 1 88 ? 3.765 -3.360 -20.427 1.00 87.62 88 GLU A C 1
ATOM 677 O O . GLU A 1 88 ? 3.866 -4.585 -20.542 1.00 87.62 88 GLU A O 1
ATOM 682 N N . ALA A 1 89 ? 4.738 -2.535 -20.827 1.00 87.38 89 ALA A N 1
ATOM 683 C CA . ALA A 1 89 ? 6.005 -3.000 -21.396 1.00 87.38 89 ALA A CA 1
ATOM 684 C C . ALA A 1 89 ? 6.892 -3.750 -20.377 1.00 87.38 89 ALA A C 1
ATOM 686 O O . ALA A 1 89 ? 7.820 -4.471 -20.759 1.00 87.38 89 ALA A O 1
ATOM 687 N N . LEU A 1 90 ? 6.599 -3.630 -19.074 1.00 86.50 90 LEU A N 1
ATOM 688 C CA . LEU A 1 90 ? 7.228 -4.455 -18.040 1.00 86.50 90 LEU A CA 1
ATOM 689 C C . LEU A 1 90 ? 6.644 -5.870 -17.983 1.00 86.50 90 LEU A C 1
ATOM 691 O O . LEU A 1 90 ? 7.288 -6.769 -17.455 1.00 86.50 90 LEU A O 1
ATOM 695 N N . VAL A 1 91 ? 5.441 -6.075 -18.517 1.00 89.00 91 VAL A N 1
ATOM 696 C CA . VAL A 1 91 ? 4.732 -7.362 -18.507 1.00 89.00 91 VAL A CA 1
ATOM 697 C C . VAL A 1 91 ? 4.833 -8.058 -19.860 1.00 89.00 91 VAL A C 1
ATOM 699 O O . VAL A 1 91 ? 4.993 -9.275 -19.924 1.00 89.00 91 VAL A O 1
ATOM 702 N N . THR A 1 92 ? 4.748 -7.283 -20.938 1.00 86.62 92 THR A N 1
ATOM 703 C CA . THR A 1 92 ? 4.687 -7.774 -22.316 1.00 86.62 92 THR A CA 1
ATOM 704 C C . THR A 1 92 ? 5.821 -7.202 -23.153 1.00 86.62 92 THR A C 1
ATOM 706 O O . THR A 1 92 ? 6.225 -6.052 -22.980 1.00 86.62 92 THR A O 1
ATOM 709 N N . ALA A 1 93 ? 6.345 -8.013 -24.072 1.00 84.12 93 ALA A N 1
ATOM 710 C CA . ALA A 1 93 ? 7.392 -7.573 -24.979 1.00 84.12 93 ALA A CA 1
ATOM 711 C C . ALA A 1 93 ? 6.855 -6.483 -25.927 1.00 84.12 93 ALA A C 1
ATOM 713 O O . ALA A 1 93 ? 5.833 -6.696 -26.585 1.00 84.12 93 ALA A O 1
ATOM 714 N N . PRO A 1 94 ? 7.528 -5.327 -26.048 1.00 82.75 94 PRO A N 1
ATOM 715 C CA . PRO A 1 94 ? 7.118 -4.300 -26.994 1.00 82.75 94 PRO A CA 1
ATOM 716 C C . PRO A 1 94 ? 7.442 -4.726 -28.431 1.00 82.75 94 PRO A C 1
ATOM 718 O O . PRO A 1 94 ? 8.505 -5.282 -28.716 1.00 82.75 94 PRO A O 1
ATOM 721 N N . ALA A 1 95 ? 6.542 -4.399 -29.362 1.00 78.19 95 ALA A N 1
ATOM 722 C CA . ALA A 1 95 ? 6.615 -4.844 -30.756 1.00 78.19 95 ALA A CA 1
ATOM 723 C C . ALA A 1 95 ? 7.892 -4.405 -31.499 1.00 78.19 95 ALA A C 1
ATOM 725 O O . ALA A 1 95 ? 8.322 -5.064 -32.439 1.00 78.19 95 ALA A O 1
ATOM 726 N N . ASN A 1 96 ? 8.513 -3.297 -31.088 1.00 75.81 96 ASN A N 1
ATOM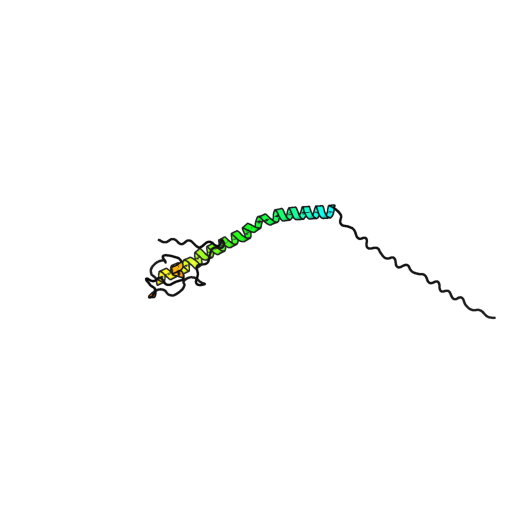 727 C CA . ASN A 1 96 ? 9.670 -2.708 -31.767 1.00 75.81 96 ASN A CA 1
ATOM 728 C C . ASN A 1 96 ? 11.029 -3.303 -31.352 1.00 75.81 96 ASN A C 1
ATOM 730 O O . ASN A 1 96 ? 12.029 -3.025 -32.013 1.00 75.81 96 ASN A O 1
ATOM 734 N N . LYS A 1 97 ? 11.098 -4.060 -30.249 1.00 75.44 97 LYS A N 1
ATOM 735 C CA . LYS A 1 97 ? 12.357 -4.550 -29.654 1.00 75.44 97 LYS A CA 1
ATOM 736 C C . LYS A 1 97 ? 12.184 -5.912 -28.961 1.00 75.44 97 LYS A C 1
ATOM 738 O O . LYS A 1 97 ? 12.843 -6.178 -27.958 1.00 75.44 97 LYS A O 1
ATOM 743 N N . ALA A 1 98 ? 11.308 -6.769 -29.486 1.00 78.19 98 ALA A N 1
ATOM 744 C CA . ALA A 1 98 ? 10.979 -8.060 -28.878 1.00 78.19 98 ALA A CA 1
ATOM 745 C C . ALA A 1 98 ? 12.219 -8.939 -28.613 1.00 78.19 98 ALA A C 1
ATOM 747 O O . ALA A 1 98 ? 12.318 -9.538 -27.548 1.00 78.19 98 ALA A O 1
ATOM 748 N N . ASP A 1 99 ? 13.210 -8.923 -29.511 1.00 81.88 99 ASP A N 1
ATOM 749 C CA . ASP A 1 99 ? 14.437 -9.731 -29.394 1.00 81.88 99 ASP A CA 1
ATOM 750 C C . ASP A 1 99 ? 15.332 -9.356 -28.201 1.00 81.88 99 ASP A C 1
ATOM 752 O O . ASP A 1 99 ? 16.180 -10.141 -27.783 1.00 81.88 99 ASP A O 1
ATOM 756 N N . ARG A 1 100 ? 15.186 -8.138 -27.663 1.00 82.88 100 ARG A N 1
ATOM 757 C CA . ARG A 1 100 ? 15.975 -7.638 -26.523 1.00 82.88 100 ARG A CA 1
ATOM 758 C C . ARG A 1 100 ? 15.232 -7.751 -25.196 1.00 82.88 100 ARG A C 1
ATOM 760 O O . ARG A 1 100 ? 15.776 -7.387 -24.158 1.00 82.88 100 ARG A O 1
ATOM 767 N N . TRP A 1 101 ? 13.986 -8.210 -25.220 1.00 88.56 101 TRP A N 1
ATOM 768 C CA . TRP A 1 101 ? 13.147 -8.307 -24.038 1.00 88.56 101 TRP A CA 1
ATOM 769 C C . TRP A 1 101 ? 13.343 -9.673 -23.369 1.00 88.56 101 TRP A C 1
ATOM 771 O O . TRP A 1 101 ? 13.117 -10.709 -23.984 1.00 88.56 101 TRP A O 1
ATOM 781 N N . PHE A 1 102 ? 13.766 -9.682 -22.103 1.00 82.81 102 PHE A N 1
ATOM 782 C CA . PHE A 1 102 ? 14.183 -10.904 -21.394 1.00 82.81 102 PHE A CA 1
ATOM 783 C C . PHE A 1 102 ? 13.170 -11.435 -20.374 1.00 82.81 102 PHE A C 1
ATOM 785 O O . PHE A 1 102 ? 13.506 -12.302 -19.570 1.00 82.81 102 PHE A O 1
ATOM 792 N N . GLY A 1 103 ? 11.930 -10.956 -20.401 1.00 78.00 103 GLY A N 1
ATOM 793 C CA . GLY A 1 103 ? 10.868 -11.492 -19.557 1.00 78.00 103 GLY A CA 1
ATOM 794 C C . GLY A 1 103 ? 10.066 -10.422 -18.829 1.00 78.00 103 GLY A C 1
ATOM 795 O O . GLY A 1 103 ? 10.400 -9.235 -18.898 1.00 78.00 103 GLY A O 1
ATOM 796 N N . PRO A 1 104 ? 9.008 -10.840 -18.114 1.00 84.62 104 PRO A N 1
ATOM 797 C CA . PRO A 1 104 ? 8.256 -9.941 -17.264 1.00 84.62 104 PRO A CA 1
ATOM 798 C C . PRO A 1 104 ? 9.180 -9.409 -16.170 1.00 84.62 104 PRO A C 1
ATOM 800 O O . PRO A 1 104 ? 9.735 -10.166 -15.377 1.00 84.62 104 PRO A O 1
ATOM 803 N N . TYR A 1 105 ? 9.342 -8.096 -16.126 1.00 86.31 105 TYR A N 1
ATOM 804 C CA . TYR A 1 105 ? 10.165 -7.413 -15.135 1.00 86.31 105 TYR A CA 1
ATOM 805 C C . TYR A 1 105 ? 9.434 -7.225 -13.802 1.00 86.31 105 TYR A C 1
ATOM 807 O O . TYR A 1 105 ? 10.047 -6.769 -12.841 1.00 86.31 105 TYR A O 1
ATOM 815 N N . ILE A 1 106 ? 8.140 -7.555 -13.739 1.00 85.44 106 ILE A N 1
ATOM 816 C CA . ILE A 1 106 ? 7.300 -7.487 -12.538 1.00 85.44 106 ILE A CA 1
ATOM 817 C C . ILE A 1 106 ? 6.879 -8.899 -12.123 1.00 85.44 106 ILE A C 1
ATOM 819 O O . ILE A 1 106 ? 6.426 -9.706 -12.942 1.00 85.44 106 ILE A O 1
ATOM 823 N N . GLU A 1 107 ? 6.978 -9.171 -10.824 1.00 77.50 107 GLU A N 1
ATOM 824 C CA . GLU A 1 107 ? 6.491 -10.407 -10.220 1.00 77.50 107 GLU A CA 1
ATOM 825 C C . GLU A 1 107 ? 4.967 -10.537 -10.366 1.00 77.50 107 GLU A C 1
ATOM 827 O O . GLU A 1 107 ? 4.209 -9.602 -10.127 1.00 77.50 107 GLU A O 1
ATOM 832 N N . GLY A 1 108 ? 4.497 -11.719 -10.771 1.00 74.31 108 GLY A N 1
ATOM 833 C CA . GLY A 1 108 ? 3.066 -11.979 -10.955 1.00 74.31 108 GLY A CA 1
ATOM 834 C C . GLY A 1 108 ? 2.497 -11.559 -12.314 1.00 74.31 108 GLY A C 1
ATOM 835 O O . GLY A 1 108 ? 1.293 -11.700 -12.519 1.00 74.31 108 GLY A O 1
ATOM 836 N N . GLY A 1 109 ? 3.333 -11.085 -13.249 1.00 75.44 109 GLY A N 1
ATOM 837 C CA . GLY A 1 109 ? 2.945 -10.900 -14.655 1.00 75.44 109 GLY A CA 1
ATOM 838 C C . GLY A 1 109 ? 1.834 -9.871 -14.878 1.00 75.44 109 GLY A C 1
ATOM 839 O O . GLY A 1 109 ? 1.156 -9.909 -15.899 1.00 75.44 109 GLY A O 1
ATOM 840 N N . LYS A 1 110 ? 1.615 -8.974 -13.915 1.00 82.19 110 LYS A N 1
ATOM 841 C CA . LYS A 1 110 ? 0.708 -7.830 -14.013 1.00 82.19 110 LYS A CA 1
ATOM 842 C C . LYS A 1 110 ? 1.182 -6.735 -13.072 1.00 82.19 110 LYS A C 1
ATOM 844 O O . LYS A 1 110 ? 1.759 -7.023 -12.027 1.00 82.19 110 LYS A O 1
ATOM 849 N N . VAL A 1 111 ? 0.892 -5.489 -13.418 1.00 84.06 111 VAL A N 1
ATOM 850 C CA . VAL A 1 111 ? 1.081 -4.362 -12.504 1.00 84.06 111 VAL A CA 1
ATOM 851 C C . VAL A 1 111 ? 0.003 -4.472 -11.416 1.00 84.06 111 VAL A C 1
ATOM 853 O O . VAL A 1 111 ? -1.182 -4.512 -11.759 1.00 84.06 111 VAL A O 1
ATOM 856 N N . PRO A 1 112 ? 0.360 -4.600 -10.126 1.00 83.69 112 PRO A N 1
ATOM 857 C CA . PRO A 1 112 ? -0.630 -4.622 -9.056 1.00 83.69 112 PRO A CA 1
ATOM 858 C C . PRO A 1 112 ? -1.300 -3.250 -8.915 1.00 83.69 112 PRO A C 1
ATOM 860 O O . PRO A 1 112 ? -0.718 -2.228 -9.266 1.00 83.69 112 PRO A O 1
ATOM 863 N N . LEU A 1 113 ? -2.525 -3.241 -8.394 1.00 85.75 113 LEU A N 1
ATOM 864 C CA . LEU A 1 113 ? -3.211 -2.012 -7.999 1.00 85.75 113 LEU A CA 1
ATOM 865 C C . LEU A 1 113 ? -2.677 -1.537 -6.648 1.00 85.75 113 LEU A C 1
ATOM 867 O O . LEU A 1 113 ? -2.147 -2.336 -5.865 1.00 85.75 113 LEU A O 1
ATOM 871 N N . ASP A 1 114 ? -2.840 -0.252 -6.366 1.00 86.56 114 ASP A N 1
ATOM 872 C CA . ASP A 1 114 ? -2.580 0.268 -5.034 1.00 86.56 114 ASP A CA 1
ATOM 873 C C . ASP A 1 114 ? -3.619 -0.269 -4.008 1.00 86.56 114 ASP A C 1
ATOM 875 O O . ASP A 1 114 ? -4.620 -0.893 -4.380 1.00 86.56 114 ASP A O 1
ATOM 879 N N . PRO A 1 115 ? -3.416 -0.068 -2.693 1.00 81.56 115 PRO A N 1
ATOM 880 C CA . PRO A 1 115 ? -4.343 -0.526 -1.659 1.00 81.56 115 PRO A CA 1
ATOM 881 C C . PRO A 1 115 ? -5.739 0.104 -1.708 1.00 81.56 115 PRO A C 1
ATOM 883 O O . PRO A 1 115 ? -6.630 -0.373 -1.004 1.00 81.56 115 PRO A O 1
ATOM 886 N N . TRP A 1 116 ? -5.922 1.164 -2.495 1.00 84.69 116 TRP A N 1
ATOM 887 C CA . TRP A 1 116 ? -7.205 1.817 -2.743 1.00 84.69 116 TRP A CA 1
ATOM 888 C C . TRP A 1 116 ? -7.877 1.310 -4.026 1.00 84.69 116 TRP A C 1
ATOM 890 O O . TRP A 1 116 ? -9.014 1.684 -4.303 1.00 84.69 116 TRP A O 1
ATOM 900 N N . GLY A 1 117 ? -7.229 0.399 -4.756 1.00 82.62 117 GLY A N 1
ATOM 901 C CA . GLY A 1 117 ? -7.740 -0.186 -5.990 1.00 82.62 117 GLY A CA 1
ATOM 902 C C . GLY A 1 117 ? -7.462 0.657 -7.233 1.00 82.62 117 GLY A C 1
ATOM 903 O O . GLY A 1 117 ? -7.985 0.334 -8.299 1.00 82.62 117 GLY A O 1
ATOM 904 N N . GLU A 1 118 ? -6.641 1.697 -7.123 1.00 86.12 118 GLU A N 1
ATOM 905 C CA . GLU A 1 118 ? -6.285 2.571 -8.234 1.00 86.12 118 GLU A CA 1
ATOM 906 C C . GLU A 1 118 ? -5.019 2.064 -8.953 1.00 86.12 118 GLU A C 1
ATOM 908 O O . GLU A 1 118 ? -4.096 1.524 -8.326 1.00 86.12 118 GLU A O 1
ATOM 913 N N . PRO A 1 119 ? -4.946 2.200 -10.290 1.00 86.75 119 PRO A N 1
ATOM 914 C CA . PRO A 1 119 ? -3.758 1.840 -11.047 1.00 86.75 119 PRO A CA 1
ATOM 915 C C . PRO A 1 119 ? -2.618 2.831 -10.789 1.00 86.75 119 PRO A C 1
ATOM 917 O O . PRO A 1 119 ? -2.818 4.045 -10.711 1.00 86.75 119 PRO A O 1
ATOM 920 N N . TYR A 1 120 ? -1.388 2.316 -10.730 1.00 87.31 120 TYR A N 1
ATOM 921 C CA . TYR A 1 120 ? -0.206 3.167 -10.633 1.00 87.31 120 TYR A CA 1
ATOM 922 C C . TYR A 1 120 ? -0.069 4.057 -11.865 1.00 87.31 120 TYR A C 1
ATOM 924 O O . TYR A 1 120 ? -0.037 3.583 -13.001 1.00 87.31 120 TYR A O 1
ATOM 932 N N . GLN A 1 121 ? 0.080 5.356 -11.625 1.00 87.56 121 GLN A N 1
ATOM 933 C CA . GLN A 1 121 ? 0.378 6.314 -12.677 1.00 87.56 121 GLN A CA 1
ATOM 934 C C . GLN A 1 121 ? 1.878 6.308 -12.960 1.00 87.56 121 GLN A C 1
ATOM 936 O O . GLN A 1 121 ? 2.704 6.464 -12.059 1.00 87.56 121 GLN A O 1
ATOM 941 N N . TYR A 1 122 ? 2.220 6.132 -14.231 1.00 87.81 122 TYR A N 1
ATOM 942 C CA . TYR A 1 122 ? 3.582 6.209 -14.731 1.00 87.81 122 TYR A CA 1
ATOM 943 C C . TYR A 1 122 ? 3.668 7.319 -15.769 1.00 87.81 122 TYR A C 1
ATOM 945 O O . TYR A 1 122 ? 2.846 7.386 -16.681 1.00 87.81 122 TYR A O 1
ATOM 953 N N . ALA A 1 123 ? 4.666 8.181 -15.617 1.00 86.00 123 ALA A N 1
ATOM 954 C CA . ALA A 1 123 ? 4.958 9.252 -16.549 1.00 86.00 123 ALA A CA 1
ATOM 955 C C . ALA A 1 123 ? 6.441 9.194 -16.923 1.00 86.00 123 ALA A C 1
ATOM 957 O O . ALA A 1 123 ? 7.306 9.084 -16.053 1.00 86.00 123 ALA A O 1
ATOM 958 N N . PHE A 1 124 ? 6.692 9.239 -18.226 1.00 80.25 124 PHE A N 1
ATOM 959 C CA . PHE A 1 124 ? 7.998 9.349 -18.864 1.00 80.25 124 PHE A CA 1
ATOM 960 C C . PHE A 1 124 ? 7.777 9.978 -20.254 1.00 80.25 124 PHE A C 1
ATOM 962 O O . PHE A 1 124 ? 6.761 9.662 -20.885 1.00 80.25 124 PHE A O 1
ATOM 969 N N . PRO A 1 125 ? 8.678 10.832 -20.772 1.00 66.94 125 PRO A N 1
ATOM 970 C CA . PRO A 1 125 ? 9.907 11.310 -20.141 1.00 66.94 125 PRO A CA 1
ATOM 971 C C . PRO A 1 125 ? 9.672 12.229 -18.942 1.00 66.94 125 PRO A C 1
ATOM 973 O O . PRO A 1 125 ? 8.754 13.075 -19.009 1.00 66.94 125 PRO A O 1
#

Solvent-accessible surface area (backbone atoms only — not comparable to full-atom values): 8098 Å² total; per-residue (Å²): 140,81,90,86,76,92,83,85,80,84,80,77,77,78,75,79,78,75,78,74,78,78,79,78,72,86,52,72,65,59,55,51,53,50,53,51,52,51,51,52,49,58,66,58,62,63,78,54,56,66,57,61,56,52,55,52,46,54,52,54,50,51,49,44,53,66,50,53,50,46,49,25,48,49,53,45,21,72,54,66,74,43,71,65,90,49,75,62,53,37,46,41,72,48,92,90,51,46,92,46,53,90,65,54,47,43,82,89,63,49,87,71,58,47,95,86,69,47,74,77,87,83,86,68,134

pLDDT: mean 79.28, std 11.9, range [43.47, 96.19]

Radius of gyration: 40.57 Å; Cα contacts (8 Å, |Δi|>4): 72; chains: 1; bounding box: 65×75×116 Å

Sequence (125 aa):
MHLSSSFTARKDGAGRRRRSRLHRGFTLLEILVVLAIIGLLAGLAITNVDKIFGGAQVGTVQIFVKESMKTSLTSYRIHMGDYPPNLEALVTAPANKADRWFGPYIEGGKVPLDPWGEPYQYAFP

Mean predicted aligned error: 15.84 Å

Secondary structure (DSSP, 8-state):
------------------------PPPHHHHHHHHHHHHHHHHHHGGGHHHHHHHHHHHHHHHIIIIIIHHHHHHHHHHHSS--SSGGGGTS--TTSGGG--S-SSTTSSPPPPTTSPPPP----

Foldseek 3Di:
DDDDDDDDDDPPPPPPPPPDPPPPDDDPVNVVVVVVVVVVCVVVVVPCPCVVVVVVLVVVVVCCVPPLVVQLQVVCCVQVVDGDQDLLCLLDPDPVPNVSDDHRSHPPSDQDARPVRHGDDDDDD